Protein AF-A0A9E4HN25-F1 (afdb_monomer_lite)

Radius of gyration: 14.29 Å; chains: 1; bounding box: 34×34×34 Å

pLDDT: mean 85.02, std 12.45, range [40.34, 96.0]

Foldseek 3Di:
DFQKDKDKDFAADPPVDDPVCLLVLNFDDDPDNVVVVVCVVVVVDPDTSCVQVVQQVVLCVQANDHWDWDADPVGGMIMTMRGNDPPGDDDPDD

Sequence (94 aa):
FDRRVDVTSPGALPNHMTVARVRAGANPRSRNESLAHFMAAKGFMEGRGRGWLIMRREMRAFNGTEPELAQDESNPFVRVTFRLDPTGPAPASG

Structure (mmCIF, N/CA/C/O backbone):
data_AF-A0A9E4HN25-F1
#
_entry.id   AF-A0A9E4HN25-F1
#
loop_
_atom_site.group_PDB
_atom_site.id
_atom_site.type_symbol
_atom_site.label_atom_id
_atom_site.label_alt_id
_atom_site.label_comp_id
_atom_site.label_asym_id
_atom_site.label_entity_id
_atom_site.label_seq_id
_atom_site.pdbx_PDB_ins_code
_atom_site.Cartn_x
_atom_site.Cartn_y
_atom_site.Cartn_z
_atom_site.occupancy
_atom_site.B_iso_or_equiv
_atom_site.auth_seq_id
_atom_site.auth_comp_id
_atom_site.auth_asym_id
_atom_site.auth_atom_id
_atom_site.pdbx_PDB_model_num
ATOM 1 N N . PHE A 1 1 ? 0.924 6.436 23.501 1.00 57.91 1 PHE A N 1
ATOM 2 C CA . PHE A 1 1 ? 1.132 5.560 22.333 1.00 57.91 1 PHE A CA 1
ATOM 3 C C . PHE A 1 1 ? 0.263 6.066 21.200 1.00 57.91 1 PHE A C 1
ATOM 5 O O . PHE A 1 1 ? -0.922 6.283 21.436 1.00 57.91 1 PHE A O 1
ATOM 12 N N . ASP A 1 2 ? 0.830 6.267 20.012 1.00 72.44 2 ASP A N 1
ATOM 13 C CA . ASP A 1 2 ? 0.040 6.606 18.826 1.00 72.44 2 ASP A CA 1
ATOM 14 C C . ASP A 1 2 ? -0.810 5.391 18.446 1.00 72.44 2 ASP A C 1
ATOM 16 O O . ASP A 1 2 ? -0.291 4.279 18.333 1.00 72.44 2 ASP A O 1
ATOM 20 N N . ARG A 1 3 ? -2.122 5.571 18.264 1.00 89.81 3 ARG A N 1
ATOM 21 C CA . ARG A 1 3 ? -3.021 4.495 17.823 1.00 89.81 3 ARG A CA 1
ATOM 22 C C . ARG A 1 3 ? -2.807 4.244 16.331 1.00 89.81 3 ARG A C 1
ATOM 24 O O . ARG A 1 3 ? -3.591 4.700 15.503 1.00 89.81 3 ARG A O 1
ATOM 31 N N . ARG A 1 4 ? -1.715 3.563 15.985 1.00 91.44 4 ARG A N 1
ATOM 32 C CA . ARG A 1 4 ? -1.339 3.251 14.602 1.00 91.44 4 ARG A CA 1
ATOM 33 C C . ARG A 1 4 ? -0.746 1.852 14.461 1.00 91.44 4 ARG A C 1
ATOM 35 O O . ARG A 1 4 ? -0.248 1.284 15.429 1.00 91.44 4 ARG A O 1
ATOM 42 N N . VAL A 1 5 ? -0.776 1.333 13.239 1.00 94.31 5 VAL A N 1
ATOM 43 C CA . VAL A 1 5 ? -0.095 0.097 12.834 1.00 94.31 5 VAL A CA 1
ATOM 44 C C . VAL A 1 5 ? 0.955 0.446 11.788 1.00 94.31 5 VAL A C 1
ATOM 46 O O . VAL A 1 5 ? 0.615 1.008 10.749 1.00 94.31 5 VAL A O 1
ATOM 49 N N . ASP A 1 6 ? 2.210 0.086 12.054 1.00 94.06 6 ASP A N 1
ATOM 50 C CA . ASP A 1 6 ? 3.331 0.271 11.130 1.00 94.06 6 ASP A CA 1
ATOM 51 C C . ASP A 1 6 ? 3.759 -1.088 10.557 1.00 94.06 6 ASP A C 1
ATOM 53 O O . ASP A 1 6 ? 4.214 -1.970 11.285 1.00 94.06 6 ASP A O 1
ATOM 57 N N . VAL A 1 7 ? 3.654 -1.253 9.238 1.00 94.31 7 VAL A N 1
ATOM 58 C CA . VAL A 1 7 ? 4.168 -2.420 8.511 1.00 94.31 7 VAL A CA 1
ATOM 59 C C . VAL A 1 7 ? 5.447 -2.005 7.795 1.00 94.31 7 VAL A C 1
ATOM 61 O O . VAL A 1 7 ? 5.397 -1.318 6.776 1.00 94.31 7 VAL A O 1
ATOM 64 N N . THR A 1 8 ? 6.603 -2.405 8.331 1.00 92.88 8 THR A N 1
ATOM 65 C CA . THR A 1 8 ? 7.919 -2.089 7.750 1.00 92.88 8 THR A CA 1
ATOM 66 C C . THR A 1 8 ? 8.494 -3.325 7.066 1.00 92.88 8 THR A C 1
ATOM 68 O O . THR A 1 8 ? 8.750 -4.336 7.713 1.00 92.88 8 THR A O 1
ATOM 71 N N . SER A 1 9 ? 8.690 -3.248 5.750 1.00 90.50 9 SER A N 1
ATOM 72 C CA . SER A 1 9 ? 9.243 -4.329 4.930 1.00 90.50 9 SER A CA 1
ATOM 73 C C . SER A 1 9 ? 10.663 -3.993 4.469 1.00 90.50 9 SER A C 1
ATOM 75 O O . SER A 1 9 ? 10.873 -2.884 3.971 1.00 90.50 9 SER A O 1
ATOM 77 N N . PRO A 1 10 ? 11.630 -4.924 4.566 1.00 90.81 10 PRO A N 1
ATOM 78 C CA . PRO A 1 10 ? 12.975 -4.708 4.047 1.00 90.81 10 PRO A CA 1
ATOM 79 C C . PRO A 1 10 ? 13.010 -4.637 2.508 1.00 90.81 10 PRO A C 1
ATOM 81 O O . PRO A 1 10 ? 12.214 -5.249 1.780 1.00 90.81 10 PRO A O 1
ATOM 84 N N . GLY A 1 11 ? 13.988 -3.895 2.000 1.00 88.38 11 GLY A N 1
ATOM 85 C CA . GLY A 1 11 ? 14.186 -3.576 0.590 1.00 88.38 11 GLY A CA 1
ATOM 86 C C . GLY A 1 11 ? 13.503 -2.278 0.138 1.00 88.38 11 GLY A C 1
ATOM 87 O O . GLY A 1 11 ? 12.637 -1.733 0.812 1.00 88.38 11 GLY A O 1
ATOM 88 N N . ALA A 1 12 ? 13.853 -1.828 -1.067 1.00 88.06 12 ALA A N 1
ATOM 89 C CA . ALA A 1 12 ? 13.352 -0.610 -1.717 1.00 88.06 12 ALA A CA 1
ATOM 90 C C . ALA A 1 12 ? 12.289 -0.910 -2.786 1.00 88.06 12 ALA A C 1
ATOM 92 O O . ALA A 1 12 ? 12.305 -1.998 -3.374 1.00 88.06 12 ALA A O 1
ATOM 93 N N . LEU A 1 13 ? 11.359 0.010 -3.079 1.00 88.44 13 LEU A N 1
ATOM 94 C CA . LEU A 1 13 ? 10.397 -0.199 -4.174 1.00 88.44 13 LEU A CA 1
ATOM 95 C C . LEU A 1 13 ? 11.135 -0.633 -5.463 1.00 88.44 13 LEU A C 1
ATOM 97 O O . LEU A 1 13 ? 12.231 -0.140 -5.722 1.00 88.44 13 LEU A O 1
ATOM 101 N N . PRO A 1 14 ? 10.596 -1.589 -6.252 1.00 83.06 14 PRO A N 1
ATOM 102 C CA . PRO A 1 14 ? 11.256 -2.038 -7.480 1.00 83.06 14 PRO A CA 1
ATOM 103 C C . PRO A 1 14 ? 11.595 -0.851 -8.390 1.00 83.06 14 PRO A C 1
ATOM 105 O O . PRO A 1 14 ? 10.763 0.034 -8.510 1.00 83.06 14 PRO A O 1
ATOM 108 N N . ASN A 1 15 ? 12.747 -0.858 -9.073 1.00 70.75 15 ASN A N 1
ATOM 109 C CA . ASN A 1 15 ? 13.332 0.301 -9.787 1.00 70.75 15 ASN A CA 1
ATOM 110 C C . ASN A 1 15 ? 12.376 1.126 -10.685 1.00 70.75 15 ASN A C 1
ATOM 112 O O . ASN A 1 15 ? 12.629 2.296 -10.938 1.00 70.75 15 ASN A O 1
ATOM 116 N N . HIS A 1 16 ? 11.287 0.537 -11.187 1.00 78.06 16 HIS A N 1
ATOM 117 C CA . HIS A 1 16 ? 10.280 1.212 -12.020 1.00 78.06 16 HIS A CA 1
ATOM 118 C C . HIS A 1 16 ? 9.112 1.832 -11.223 1.00 78.06 16 HIS A C 1
ATOM 120 O O . HIS A 1 16 ? 8.165 2.365 -11.808 1.00 78.06 16 HIS A O 1
ATOM 126 N N . MET A 1 17 ? 9.136 1.729 -9.896 1.00 86.19 17 MET A N 1
ATOM 127 C CA . MET A 1 17 ? 8.075 2.149 -8.992 1.00 86.19 17 MET A CA 1
ATOM 128 C C . MET A 1 17 ? 8.540 3.282 -8.096 1.00 86.19 17 MET A C 1
ATOM 130 O O . MET A 1 17 ? 9.615 3.246 -7.513 1.00 86.19 17 MET A O 1
ATOM 134 N N . THR A 1 18 ? 7.654 4.254 -7.930 1.00 89.75 18 THR A N 1
ATOM 135 C CA . THR A 1 18 ? 7.774 5.329 -6.947 1.00 89.75 18 THR A CA 1
ATOM 136 C C . THR A 1 18 ? 6.574 5.274 -6.010 1.00 89.75 18 THR A C 1
ATOM 138 O O . THR A 1 18 ? 5.546 4.677 -6.352 1.00 89.75 18 THR A O 1
ATOM 141 N N . VAL A 1 19 ? 6.657 5.942 -4.856 1.00 90.56 19 VAL A N 1
ATOM 142 C CA . VAL A 1 19 ? 5.513 6.111 -3.941 1.00 90.56 19 VAL A CA 1
ATOM 143 C C . VAL A 1 19 ? 4.290 6.647 -4.694 1.00 90.56 19 VAL A C 1
ATOM 145 O O . VAL A 1 19 ? 3.194 6.112 -4.547 1.00 90.56 19 VAL A O 1
ATOM 148 N N . ALA A 1 20 ? 4.478 7.634 -5.575 1.00 90.38 20 ALA A N 1
ATOM 149 C CA . ALA A 1 20 ? 3.405 8.188 -6.401 1.00 90.38 20 ALA A CA 1
ATOM 150 C C . ALA A 1 20 ? 2.774 7.141 -7.340 1.00 90.38 20 ALA A C 1
ATOM 152 O O . ALA A 1 20 ? 1.550 7.056 -7.432 1.00 90.38 20 ALA A O 1
ATOM 153 N N . ARG A 1 21 ? 3.583 6.293 -7.993 1.00 90.44 21 ARG A N 1
ATOM 154 C CA . ARG A 1 21 ? 3.076 5.228 -8.879 1.00 90.44 21 ARG A CA 1
ATOM 155 C C . ARG A 1 21 ? 2.320 4.150 -8.109 1.00 90.44 21 ARG A C 1
ATOM 157 O O . ARG A 1 21 ? 1.263 3.722 -8.564 1.00 90.44 21 ARG A O 1
ATOM 164 N N . VAL A 1 22 ? 2.816 3.741 -6.938 1.00 90.06 22 VAL A N 1
ATOM 165 C CA . VAL A 1 22 ? 2.070 2.837 -6.044 1.00 90.06 22 VAL A CA 1
ATOM 166 C C . VAL A 1 22 ? 0.734 3.477 -5.671 1.00 90.06 22 VAL A C 1
ATOM 168 O O . VAL A 1 22 ? -0.307 2.828 -5.766 1.00 90.06 22 VAL A O 1
ATOM 171 N N . ARG A 1 23 ? 0.748 4.774 -5.330 1.00 89.88 23 ARG A N 1
ATOM 172 C CA . ARG A 1 23 ? -0.459 5.510 -4.943 1.00 89.88 23 ARG A CA 1
ATOM 173 C C . ARG A 1 23 ? -1.515 5.600 -6.038 1.00 89.88 23 ARG A C 1
ATOM 175 O O . ARG A 1 23 ? -2.707 5.541 -5.731 1.00 89.88 23 ARG A O 1
ATOM 182 N N . ALA A 1 24 ? -1.071 5.679 -7.288 1.00 88.06 24 ALA A N 1
ATOM 183 C CA . ALA A 1 24 ? -1.911 5.651 -8.479 1.00 88.06 24 ALA A CA 1
ATOM 184 C C . ALA A 1 24 ? -2.438 4.245 -8.838 1.00 88.06 24 ALA A C 1
ATOM 186 O O . ALA A 1 24 ? -3.190 4.112 -9.799 1.00 88.06 24 ALA A O 1
ATOM 187 N N . GLY A 1 25 ? -2.059 3.195 -8.099 1.00 84.06 25 GLY A N 1
ATOM 188 C CA . GLY A 1 25 ? -2.470 1.822 -8.398 1.00 84.06 25 GLY A CA 1
ATOM 189 C C . GLY A 1 25 ? -1.703 1.196 -9.563 1.00 84.06 25 GLY A C 1
ATOM 190 O O . GLY A 1 25 ? -2.229 0.312 -10.239 1.00 84.06 25 GLY A O 1
ATOM 191 N N . ALA A 1 26 ? -0.469 1.644 -9.826 1.00 83.75 26 ALA A N 1
ATOM 192 C CA . ALA A 1 26 ? 0.383 0.980 -10.804 1.00 83.75 26 ALA A CA 1
ATOM 193 C C . ALA A 1 26 ? 0.598 -0.491 -10.413 1.00 83.75 26 ALA A C 1
ATOM 195 O O . ALA A 1 26 ? 0.641 -0.836 -9.231 1.00 83.75 26 ALA A O 1
ATOM 196 N N . ASN A 1 27 ? 0.742 -1.354 -11.418 1.00 78.31 27 ASN A N 1
ATOM 197 C CA . ASN A 1 27 ? 0.860 -2.795 -11.231 1.00 78.31 27 ASN A CA 1
ATOM 198 C C . ASN A 1 27 ? 2.331 -3.225 -11.357 1.00 78.31 27 ASN A C 1
ATOM 200 O O . ASN A 1 27 ? 2.793 -3.477 -12.473 1.00 78.31 27 ASN A O 1
ATOM 204 N N . PRO A 1 28 ? 3.103 -3.244 -10.255 1.00 74.44 28 PRO A N 1
ATOM 205 C CA . PRO A 1 28 ? 4.497 -3.632 -10.321 1.00 74.44 28 PRO A CA 1
ATOM 206 C C . PRO A 1 28 ? 4.645 -5.114 -10.629 1.00 74.44 28 PRO A C 1
ATOM 208 O O . PRO A 1 28 ? 3.881 -5.958 -10.148 1.00 74.44 28 PRO A O 1
ATOM 211 N N . ARG A 1 29 ? 5.726 -5.443 -11.333 1.00 81.88 29 ARG A N 1
ATOM 212 C CA . ARG A 1 29 ? 6.241 -6.811 -11.311 1.00 81.88 29 ARG A CA 1
ATOM 213 C C . ARG A 1 29 ? 6.708 -7.140 -9.890 1.00 81.88 29 ARG A C 1
ATOM 215 O O . ARG A 1 29 ? 7.353 -6.317 -9.236 1.00 81.88 29 ARG A O 1
ATOM 222 N N . SER A 1 30 ? 6.366 -8.327 -9.401 1.00 85.31 30 SER A N 1
ATOM 223 C CA . SER A 1 30 ? 6.732 -8.744 -8.048 1.00 85.31 30 SER A CA 1
ATOM 224 C C . SER A 1 30 ? 8.235 -9.021 -7.987 1.00 85.31 30 SER A C 1
ATOM 226 O O . SER A 1 30 ? 8.795 -9.586 -8.925 1.00 85.31 30 SER A O 1
ATOM 228 N N . ARG A 1 31 ? 8.903 -8.663 -6.877 1.00 85.88 31 ARG A N 1
ATOM 229 C CA . ARG A 1 31 ? 10.336 -8.989 -6.696 1.00 85.88 31 ARG A CA 1
ATOM 230 C C . ARG A 1 31 ? 10.573 -10.503 -6.745 1.00 85.88 31 ARG A C 1
ATOM 232 O O . ARG A 1 31 ? 11.555 -10.954 -7.318 1.00 85.88 31 ARG A O 1
ATOM 239 N N . ASN A 1 32 ? 9.653 -11.274 -6.162 1.00 90.12 32 ASN A N 1
ATOM 240 C CA . ASN A 1 32 ? 9.641 -12.732 -6.215 1.00 90.12 32 ASN A CA 1
ATOM 241 C C . ASN A 1 32 ? 8.341 -13.208 -6.880 1.00 90.12 32 ASN A C 1
ATOM 243 O O . ASN A 1 32 ? 7.281 -13.254 -6.255 1.00 90.12 32 ASN A O 1
ATOM 247 N N . GLU A 1 33 ? 8.430 -13.534 -8.168 1.00 90.81 33 GLU A N 1
ATOM 248 C CA . GLU A 1 33 ? 7.289 -13.978 -8.974 1.00 90.81 33 GLU A CA 1
ATOM 249 C C . GLU A 1 33 ? 6.743 -15.340 -8.529 1.00 90.81 33 GLU A C 1
ATOM 251 O O . GLU A 1 33 ? 5.526 -15.524 -8.510 1.00 90.81 33 GLU A O 1
ATOM 256 N N . SER A 1 34 ? 7.610 -16.264 -8.104 1.00 94.31 34 SER A N 1
ATOM 257 C CA . SER A 1 34 ? 7.206 -17.594 -7.634 1.00 94.31 34 SER A CA 1
ATOM 258 C C . SER A 1 34 ? 6.367 -17.505 -6.360 1.00 94.31 34 SER A C 1
ATOM 260 O O . SER A 1 34 ? 5.317 -18.139 -6.264 1.00 94.31 34 SER A O 1
ATOM 262 N N . LEU A 1 35 ? 6.782 -16.664 -5.407 1.00 91.44 35 LEU A N 1
ATOM 263 C CA . LEU A 1 35 ? 6.020 -16.417 -4.184 1.00 91.44 35 LEU A CA 1
ATOM 264 C C . LEU A 1 35 ? 4.687 -15.721 -4.490 1.00 91.44 35 LEU A C 1
ATOM 266 O O . LEU A 1 35 ? 3.651 -16.128 -3.970 1.00 91.44 35 LEU A O 1
ATOM 270 N N . ALA A 1 36 ? 4.686 -14.712 -5.367 1.00 89.75 36 ALA A N 1
ATOM 271 C CA . ALA A 1 36 ? 3.459 -14.030 -5.779 1.00 89.75 36 ALA A CA 1
ATOM 272 C C . ALA A 1 36 ? 2.466 -14.986 -6.460 1.00 89.75 36 ALA A C 1
ATOM 274 O O . ALA A 1 36 ? 1.266 -14.924 -6.198 1.00 89.75 36 ALA A O 1
ATOM 275 N N . HIS A 1 37 ? 2.960 -15.887 -7.313 1.00 91.62 37 HIS A N 1
ATOM 276 C CA . HIS A 1 37 ? 2.142 -16.920 -7.942 1.00 91.62 37 HIS A CA 1
ATOM 277 C C . HIS A 1 37 ? 1.581 -17.904 -6.910 1.00 91.62 37 HIS A C 1
ATOM 279 O O . HIS A 1 37 ? 0.389 -18.196 -6.934 1.00 91.62 37 HIS A O 1
ATOM 285 N N . PHE A 1 38 ? 2.405 -18.361 -5.964 1.00 94.56 38 PHE A N 1
ATOM 286 C CA . PHE A 1 38 ? 1.956 -19.233 -4.879 1.00 94.56 38 PHE A CA 1
ATOM 287 C C . PHE A 1 38 ? 0.848 -18.582 -4.035 1.00 94.56 38 PHE A C 1
ATOM 289 O O . PHE A 1 38 ? -0.191 -19.200 -3.813 1.00 94.56 38 PHE A O 1
ATOM 296 N N . MET A 1 39 ? 1.027 -17.326 -3.611 1.00 92.38 39 MET A N 1
ATOM 297 C CA . MET A 1 39 ? 0.024 -16.597 -2.822 1.00 92.38 39 MET A CA 1
ATOM 298 C C . MET A 1 39 ? -1.291 -16.412 -3.586 1.00 92.38 39 MET A C 1
ATOM 300 O O . MET A 1 39 ? -2.362 -16.592 -3.008 1.00 92.38 39 MET A O 1
ATOM 304 N N . ALA A 1 40 ? -1.220 -16.110 -4.886 1.00 89.88 40 ALA A N 1
ATOM 305 C CA . ALA A 1 40 ? -2.400 -16.017 -5.741 1.00 89.88 40 ALA A CA 1
ATOM 306 C C . ALA A 1 40 ? -3.110 -17.374 -5.882 1.00 89.88 40 ALA A C 1
ATOM 308 O O . ALA A 1 40 ? -4.316 -17.459 -5.671 1.00 89.88 40 ALA A O 1
ATOM 309 N N . ALA A 1 41 ? -2.366 -18.450 -6.156 1.00 92.19 41 ALA A N 1
ATOM 310 C CA . ALA A 1 41 ? -2.918 -19.799 -6.298 1.00 92.19 41 ALA A CA 1
ATOM 311 C C . ALA A 1 41 ? -3.569 -20.324 -5.006 1.00 92.19 41 ALA A C 1
ATOM 313 O O . ALA A 1 41 ? -4.466 -21.162 -5.060 1.00 92.19 41 ALA A O 1
ATOM 314 N N . LYS A 1 42 ? -3.130 -19.835 -3.840 1.00 95.69 42 LYS A N 1
ATOM 315 C CA . LYS A 1 42 ? -3.718 -20.156 -2.532 1.00 95.69 42 LYS A CA 1
ATOM 316 C C . LYS A 1 42 ? -4.856 -19.224 -2.106 1.00 95.69 42 LYS A C 1
ATOM 318 O O . LYS A 1 42 ? -5.410 -19.428 -1.033 1.00 95.69 42 LYS A O 1
ATOM 323 N N . GLY A 1 43 ? -5.212 -18.226 -2.916 1.00 90.31 43 GLY A N 1
ATOM 324 C CA . GLY A 1 43 ? -6.280 -17.275 -2.594 1.00 90.31 43 GLY A CA 1
ATOM 325 C C . GLY A 1 43 ? -5.911 -16.245 -1.520 1.00 90.31 43 GLY A C 1
ATOM 326 O O . GLY A 1 43 ? -6.785 -15.534 -1.040 1.00 90.31 43 GLY A O 1
ATOM 327 N N . PHE A 1 44 ? -4.629 -16.123 -1.154 1.00 89.31 44 PHE A N 1
ATOM 328 C CA . PHE A 1 44 ? -4.154 -15.119 -0.189 1.00 89.31 44 PHE A CA 1
ATOM 329 C C . PHE A 1 44 ? -3.976 -13.727 -0.802 1.00 89.31 44 PHE A C 1
ATOM 331 O O . PHE A 1 44 ? -3.776 -12.747 -0.090 1.00 89.31 44 PHE A O 1
ATOM 338 N N . MET A 1 45 ? -4.023 -13.629 -2.129 1.00 85.75 45 MET A N 1
ATOM 339 C CA . MET A 1 45 ? -3.995 -12.367 -2.853 1.00 85.75 45 MET A CA 1
ATOM 340 C C . MET A 1 45 ? -5.148 -12.321 -3.843 1.00 85.75 45 MET A C 1
ATOM 342 O O . MET A 1 45 ? -5.248 -13.177 -4.717 1.00 85.75 45 MET A O 1
ATOM 346 N N . GLU A 1 46 ? -5.956 -11.266 -3.774 1.00 77.56 46 GLU A N 1
ATOM 347 C CA . GLU A 1 46 ? -7.051 -11.057 -4.725 1.00 77.56 46 GLU A CA 1
ATOM 348 C C . GLU A 1 46 ? -6.525 -10.760 -6.141 1.00 77.56 46 GLU A C 1
ATOM 350 O O . GLU A 1 46 ? -7.176 -11.058 -7.144 1.00 77.56 46 GLU A O 1
ATOM 355 N N . GLY A 1 47 ? -5.341 -10.153 -6.251 1.00 76.19 47 GLY A N 1
ATOM 356 C CA . GLY A 1 47 ? -4.669 -9.876 -7.517 1.00 76.19 47 GLY A CA 1
ATOM 357 C C . GLY A 1 47 ? -3.471 -8.943 -7.360 1.00 76.19 47 GLY A C 1
ATOM 358 O O . GLY A 1 47 ? -3.236 -8.365 -6.299 1.00 76.19 47 GLY A O 1
ATOM 359 N N . ARG A 1 48 ? -2.687 -8.794 -8.431 1.00 77.12 48 ARG A N 1
ATOM 360 C CA . ARG A 1 48 ? -1.475 -7.959 -8.433 1.00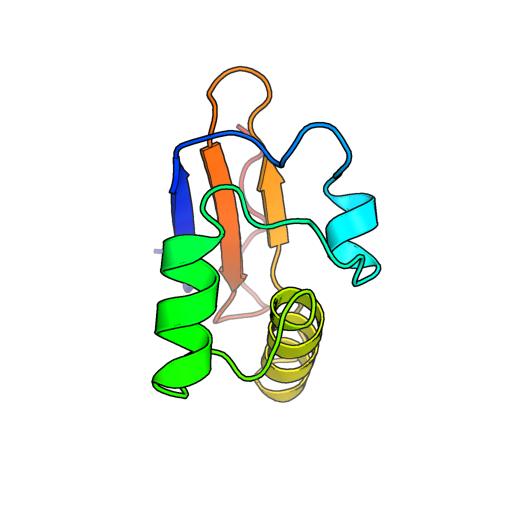 77.12 48 ARG A CA 1
ATOM 361 C C . ARG A 1 48 ? -1.818 -6.477 -8.597 1.00 77.12 48 ARG A C 1
ATOM 363 O O . ARG A 1 48 ? -2.788 -6.136 -9.268 1.00 77.12 48 ARG A O 1
ATOM 370 N N . GLY A 1 49 ? -1.049 -5.606 -7.944 1.00 79.56 49 GLY A N 1
ATOM 371 C CA . GLY A 1 49 ? -1.183 -4.146 -8.060 1.00 79.56 49 GLY A CA 1
ATOM 372 C C . GLY A 1 49 ? -2.398 -3.519 -7.365 1.00 79.56 49 GLY A C 1
ATOM 373 O O . GLY A 1 49 ? -2.479 -2.300 -7.282 1.00 79.56 49 GLY A O 1
ATOM 374 N N . ARG A 1 50 ? -3.329 -4.312 -6.817 1.00 84.56 50 ARG A N 1
ATOM 375 C CA . ARG A 1 50 ? -4.562 -3.782 -6.203 1.00 84.56 50 ARG A CA 1
ATOM 376 C C . ARG A 1 50 ? -4.457 -3.475 -4.713 1.00 84.56 50 ARG A C 1
ATOM 378 O O . ARG A 1 50 ? -5.281 -2.723 -4.202 1.00 84.56 50 ARG A O 1
ATOM 385 N N . GLY A 1 51 ? -3.444 -4.012 -4.032 1.00 88.56 51 GLY A N 1
ATOM 386 C CA . GLY A 1 51 ? -3.320 -3.918 -2.573 1.00 88.56 51 GLY A CA 1
ATOM 387 C C . GLY A 1 51 ? -3.413 -2.484 -2.049 1.00 88.56 51 GLY A C 1
ATOM 388 O O . GLY A 1 51 ? -4.166 -2.226 -1.119 1.00 88.56 51 GLY A O 1
ATOM 389 N N . TRP A 1 52 ? -2.733 -1.526 -2.688 1.00 91.62 52 TRP A N 1
ATOM 390 C CA . TRP A 1 52 ? -2.783 -0.125 -2.260 1.00 91.62 52 TRP A CA 1
ATOM 391 C C . TRP A 1 52 ? -4.176 0.507 -2.387 1.00 91.62 52 TRP A C 1
ATOM 393 O O . TRP A 1 52 ? -4.628 1.200 -1.476 1.00 91.62 52 TRP A O 1
ATOM 403 N N . LEU A 1 53 ? -4.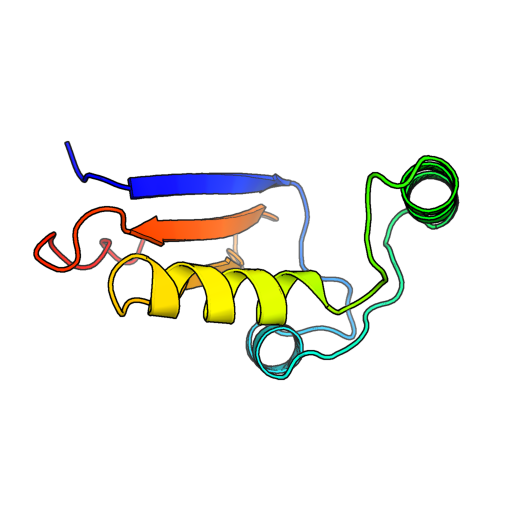875 0.250 -3.496 1.00 91.62 53 LEU A N 1
ATOM 404 C CA . LEU A 1 53 ? -6.226 0.771 -3.721 1.00 91.62 53 LEU A CA 1
ATOM 405 C C . LEU A 1 53 ? -7.223 0.189 -2.714 1.00 91.62 53 LEU A C 1
ATOM 407 O O . LEU A 1 53 ? -8.063 0.924 -2.201 1.00 91.62 53 LEU A O 1
ATOM 411 N N . ILE A 1 54 ? -7.090 -1.103 -2.396 1.00 92.88 54 ILE A N 1
ATOM 412 C CA . ILE A 1 54 ? -7.898 -1.771 -1.370 1.00 92.88 54 ILE A CA 1
ATOM 413 C C . ILE A 1 54 ? -7.618 -1.136 -0.006 1.00 92.88 54 ILE A C 1
ATOM 415 O O . ILE A 1 54 ? -8.544 -0.649 0.628 1.00 92.88 54 ILE A O 1
ATOM 419 N N . MET A 1 55 ? -6.352 -1.028 0.405 1.00 94.69 55 MET A N 1
ATOM 420 C CA . MET A 1 55 ? -5.983 -0.412 1.687 1.00 94.69 55 MET A CA 1
ATOM 421 C C . MET A 1 55 ? -6.513 1.025 1.824 1.00 94.69 55 MET A C 1
ATOM 423 O O . MET A 1 55 ? -7.044 1.381 2.872 1.00 94.69 55 MET A O 1
ATOM 427 N N . ARG A 1 56 ? -6.430 1.848 0.766 1.00 95.06 56 ARG A N 1
ATOM 428 C CA . ARG A 1 56 ? -7.022 3.199 0.754 1.00 95.06 56 ARG A CA 1
ATOM 429 C C . ARG A 1 56 ? -8.536 3.177 0.919 1.00 95.06 56 ARG A C 1
ATOM 431 O O . ARG A 1 56 ? -9.063 3.967 1.697 1.00 95.06 56 ARG A O 1
ATOM 438 N N . ARG A 1 57 ? -9.229 2.306 0.182 1.00 95.38 57 ARG A N 1
ATOM 439 C CA . ARG A 1 57 ? -10.688 2.166 0.264 1.00 95.38 57 ARG A CA 1
ATOM 440 C C . ARG A 1 57 ? -11.119 1.759 1.672 1.00 95.38 57 ARG A C 1
ATOM 442 O O . ARG A 1 57 ? -11.982 2.417 2.240 1.00 95.38 57 ARG A O 1
ATOM 449 N N . GLU A 1 58 ? -10.495 0.722 2.226 1.00 95.81 58 GLU A N 1
ATOM 450 C CA . GLU A 1 58 ? -10.858 0.189 3.542 1.00 95.81 58 GLU A CA 1
ATOM 451 C C . GLU A 1 58 ? -10.558 1.186 4.667 1.00 95.81 58 GLU A C 1
ATOM 453 O O . GLU A 1 58 ? -11.396 1.374 5.541 1.00 95.81 58 GLU A O 1
ATOM 458 N N . MET A 1 59 ? -9.430 1.907 4.628 1.00 96.00 59 MET A N 1
ATOM 459 C CA . MET A 1 59 ? -9.140 2.941 5.637 1.00 96.00 59 MET A CA 1
ATOM 460 C C . MET A 1 59 ? -10.127 4.107 5.582 1.00 96.00 59 MET A C 1
ATOM 462 O O . MET A 1 59 ? -10.609 4.560 6.623 1.00 96.00 59 MET A O 1
ATOM 466 N N . ARG A 1 60 ? -10.496 4.554 4.375 1.00 95.19 60 ARG A N 1
ATOM 467 C CA . ARG A 1 60 ? -11.513 5.599 4.212 1.00 95.19 60 ARG A CA 1
ATOM 468 C C . ARG A 1 60 ? -12.863 5.151 4.759 1.00 95.19 60 ARG A C 1
ATOM 470 O O . ARG A 1 60 ? -13.526 5.945 5.416 1.00 95.19 60 ARG A O 1
ATOM 477 N N . ALA A 1 61 ? -13.250 3.901 4.511 1.00 95.94 61 ALA A N 1
ATOM 478 C CA . ALA A 1 61 ? -14.483 3.331 5.045 1.00 95.94 61 ALA A CA 1
ATOM 479 C C . ALA A 1 61 ? -14.434 3.158 6.574 1.00 95.94 61 ALA A C 1
ATOM 481 O O . ALA A 1 61 ? -15.431 3.396 7.247 1.00 95.94 61 ALA A O 1
ATOM 482 N N . PHE A 1 62 ? -13.278 2.774 7.119 1.00 94.50 62 PHE A N 1
ATOM 483 C CA . PHE A 1 62 ? -13.094 2.513 8.543 1.00 94.50 62 PHE A CA 1
ATOM 484 C C . PHE A 1 62 ? -13.104 3.789 9.394 1.00 94.50 62 PHE A C 1
ATOM 486 O O . PHE A 1 62 ? -13.795 3.840 10.408 1.00 94.50 62 PHE A O 1
ATOM 493 N N . ASN A 1 63 ? -12.335 4.814 9.015 1.00 93.25 63 ASN A N 1
ATOM 494 C CA . ASN A 1 63 ? -12.202 6.033 9.823 1.00 93.25 63 ASN A CA 1
ATOM 495 C C . ASN A 1 63 ? -11.914 7.311 9.015 1.00 93.25 63 ASN A C 1
ATOM 497 O O . ASN A 1 63 ? -11.439 8.302 9.569 1.00 93.25 63 ASN A O 1
ATOM 501 N N . GLY A 1 64 ? -12.168 7.300 7.704 1.00 93.19 64 GLY A N 1
ATOM 502 C CA . GLY A 1 64 ? -11.986 8.465 6.836 1.00 93.19 64 GLY A CA 1
ATOM 503 C C . GLY A 1 64 ? -10.533 8.807 6.489 1.00 93.19 64 GLY A C 1
ATOM 504 O O . GLY A 1 64 ? -10.311 9.743 5.720 1.00 93.19 64 GLY A O 1
ATOM 505 N N . THR A 1 65 ? -9.546 8.064 6.999 1.00 93.88 65 THR A N 1
ATOM 506 C CA . THR A 1 65 ? -8.122 8.308 6.711 1.00 93.88 65 THR A CA 1
ATOM 50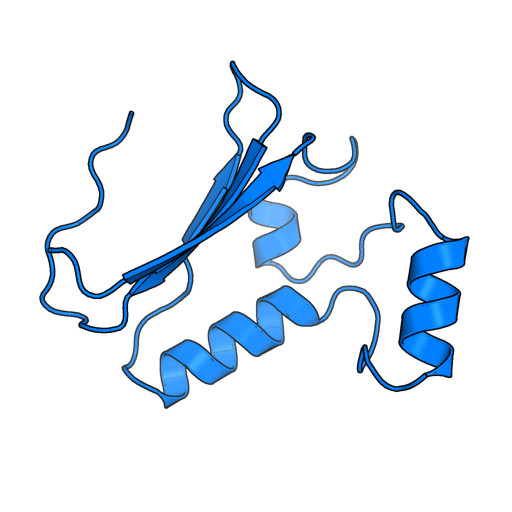7 C C . THR A 1 65 ? -7.630 7.521 5.494 1.00 93.88 65 THR A C 1
ATOM 509 O O . THR A 1 65 ? -8.338 6.691 4.925 1.00 93.88 65 THR A O 1
ATOM 512 N N . GLU A 1 66 ? -6.395 7.785 5.069 1.00 94.75 66 GLU A N 1
ATOM 513 C CA . GLU A 1 66 ? -5.675 6.947 4.111 1.00 94.75 66 GLU A CA 1
ATOM 514 C C . GLU A 1 66 ? -4.404 6.384 4.755 1.00 94.75 66 GLU A C 1
ATOM 516 O O . GLU A 1 66 ? -3.819 7.046 5.615 1.00 94.75 66 GLU A O 1
ATOM 521 N N . PRO A 1 67 ? -3.940 5.193 4.335 1.00 95.38 67 PRO A N 1
ATOM 522 C CA . PRO A 1 67 ? -2.623 4.718 4.720 1.00 95.38 67 PRO A CA 1
ATOM 523 C C . PRO A 1 67 ? -1.533 5.653 4.186 1.00 95.38 67 PRO A C 1
ATOM 525 O O . PRO A 1 67 ? -1.629 6.203 3.085 1.00 95.38 67 PRO A O 1
ATOM 528 N N . GLU A 1 68 ? -0.451 5.773 4.940 1.00 94.56 68 GLU A N 1
ATOM 529 C CA . GLU A 1 68 ? 0.747 6.500 4.539 1.00 94.56 68 GLU A CA 1
ATOM 530 C C . GLU A 1 68 ? 1.773 5.506 3.988 1.00 94.56 68 GLU A C 1
ATOM 532 O O . GLU A 1 68 ? 2.009 4.459 4.583 1.00 94.56 68 GLU A O 1
ATOM 537 N N . LEU A 1 69 ? 2.377 5.821 2.841 1.00 93.75 69 LEU A N 1
ATOM 538 C CA . LEU A 1 69 ? 3.471 5.043 2.250 1.00 93.75 69 LEU A CA 1
ATOM 539 C C . LEU A 1 69 ? 4.732 5.893 2.249 1.00 93.75 69 LEU A C 1
ATOM 541 O O . LEU A 1 69 ? 4.725 6.964 1.630 1.00 93.75 69 LEU A O 1
ATOM 545 N N . ALA A 1 70 ? 5.781 5.377 2.882 1.00 92.06 70 ALA A N 1
ATOM 546 C CA . ALA A 1 70 ? 7.112 5.958 2.911 1.00 92.06 70 ALA A CA 1
ATOM 547 C C . ALA A 1 70 ? 8.149 4.932 2.440 1.00 92.06 70 ALA A C 1
ATOM 549 O O . ALA A 1 70 ? 8.033 3.732 2.704 1.00 92.06 70 ALA A O 1
ATOM 550 N N . GLN A 1 71 ? 9.167 5.418 1.742 1.00 87.31 71 GLN A N 1
ATOM 551 C CA . GLN A 1 71 ? 10.387 4.678 1.463 1.00 87.31 71 GLN A CA 1
ATOM 552 C C . GLN A 1 71 ? 11.536 5.509 2.013 1.00 87.31 71 GLN A C 1
ATOM 554 O O . GLN A 1 71 ? 11.619 6.696 1.708 1.00 87.31 71 GLN A O 1
ATOM 559 N N . ASP A 1 72 ? 12.382 4.887 2.823 1.00 78.88 72 ASP A N 1
ATOM 560 C CA . ASP A 1 72 ? 13.607 5.518 3.301 1.00 78.88 72 ASP A CA 1
ATOM 561 C C . ASP A 1 72 ? 14.655 5.461 2.168 1.00 78.88 72 ASP A C 1
ATOM 563 O O . ASP A 1 72 ? 14.849 4.425 1.523 1.00 78.88 72 ASP A O 1
ATOM 567 N N . GLU A 1 73 ? 15.251 6.611 1.844 1.00 68.69 73 GLU A N 1
ATOM 568 C CA . GLU A 1 73 ? 16.286 6.732 0.808 1.00 68.69 73 GLU A CA 1
ATOM 569 C C . GLU A 1 73 ? 17.670 6.309 1.326 1.00 68.69 73 GLU A C 1
ATOM 571 O O . GLU A 1 73 ? 18.528 5.901 0.544 1.00 68.69 73 GLU A O 1
ATOM 576 N N . SER A 1 74 ? 17.873 6.366 2.644 1.00 74.12 74 SER A N 1
ATOM 577 C CA . SER A 1 74 ? 19.122 6.044 3.336 1.00 74.12 74 SER A CA 1
ATOM 578 C C . SER A 1 74 ? 19.187 4.592 3.820 1.00 74.12 74 SER A C 1
ATOM 580 O O . SER A 1 74 ? 20.264 3.997 3.827 1.00 74.12 74 SER A O 1
ATOM 582 N N . ASN A 1 75 ? 18.041 3.988 4.152 1.00 71.81 75 ASN A N 1
ATOM 583 C CA . ASN A 1 75 ? 17.923 2.568 4.478 1.00 71.81 75 ASN A CA 1
ATOM 584 C C . ASN A 1 75 ? 16.872 1.902 3.593 1.00 71.81 75 ASN A C 1
ATOM 586 O O . ASN A 1 75 ? 15.776 2.433 3.442 1.00 71.81 75 ASN A O 1
ATOM 590 N N . PRO A 1 76 ? 17.127 0.702 3.046 1.00 82.31 76 PRO A N 1
ATOM 591 C CA . PRO A 1 76 ? 16.181 0.047 2.160 1.00 82.31 76 PRO A CA 1
ATOM 592 C C . PRO A 1 76 ? 15.019 -0.535 2.976 1.00 82.31 76 PRO A C 1
ATOM 594 O O . PRO A 1 76 ? 14.988 -1.730 3.262 1.00 82.31 76 PRO A O 1
ATOM 597 N N . PHE A 1 77 ? 14.055 0.304 3.338 1.00 90.06 77 PHE A N 1
ATOM 598 C CA . PHE A 1 77 ? 12.786 -0.101 3.920 1.00 90.06 77 PHE A CA 1
ATOM 599 C C . PHE A 1 77 ? 11.632 0.614 3.229 1.00 90.06 77 PHE A C 1
ATOM 601 O O . PHE A 1 77 ? 11.703 1.793 2.883 1.00 90.06 77 PHE A O 1
ATOM 608 N N . VAL A 1 78 ? 10.530 -0.114 3.079 1.00 91.06 78 VAL A N 1
ATOM 609 C CA . VAL A 1 78 ? 9.231 0.443 2.708 1.00 91.06 78 VAL A CA 1
ATOM 610 C C . VAL A 1 78 ? 8.315 0.305 3.912 1.00 91.06 78 VAL A C 1
ATOM 612 O O . VAL A 1 78 ? 8.127 -0.801 4.426 1.00 91.06 78 VAL A O 1
ATOM 615 N N . ARG A 1 79 ? 7.739 1.419 4.361 1.00 94.00 79 ARG A N 1
ATOM 616 C CA . ARG A 1 79 ? 6.797 1.458 5.479 1.00 94.00 79 ARG A CA 1
ATOM 617 C C . ARG A 1 79 ? 5.409 1.845 4.993 1.00 94.00 79 ARG A C 1
ATOM 619 O O . ARG A 1 79 ? 5.254 2.832 4.275 1.00 94.00 79 ARG A O 1
ATOM 626 N N . VAL A 1 80 ? 4.413 1.077 5.4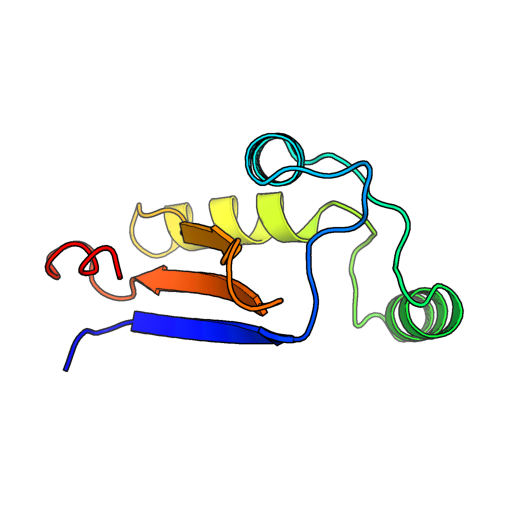27 1.00 95.31 80 VAL A N 1
ATOM 627 C CA . VAL A 1 80 ? 3.000 1.453 5.349 1.00 95.31 80 VAL A CA 1
ATOM 628 C C . VAL A 1 80 ? 2.486 1.704 6.760 1.00 95.31 80 VAL A C 1
ATOM 630 O O . VAL A 1 80 ? 2.599 0.824 7.613 1.00 95.31 80 VAL A O 1
ATOM 633 N N . THR A 1 81 ? 1.923 2.884 6.999 1.00 95.62 81 THR A N 1
ATOM 634 C CA . THR A 1 81 ? 1.374 3.283 8.299 1.00 95.62 81 THR A CA 1
ATOM 635 C C . THR A 1 81 ? -0.135 3.466 8.196 1.00 95.62 81 THR A C 1
ATOM 637 O O . THR A 1 81 ? -0.627 4.200 7.340 1.00 95.62 81 THR A O 1
ATOM 640 N N . PHE A 1 82 ? -0.874 2.813 9.091 1.00 95.25 82 PHE A N 1
ATOM 641 C CA . PHE A 1 82 ? -2.325 2.935 9.227 1.00 95.25 82 PHE A CA 1
ATOM 642 C C . PHE A 1 82 ? -2.654 3.643 10.536 1.00 95.25 82 PHE A C 1
ATOM 644 O O . PHE A 1 82 ? -2.344 3.131 11.613 1.00 95.25 82 PHE A O 1
ATOM 651 N N . ARG A 1 83 ? -3.301 4.808 10.466 1.00 92.62 83 ARG A N 1
ATOM 652 C CA . ARG A 1 83 ? -3.778 5.531 11.652 1.00 92.62 83 ARG A CA 1
ATOM 653 C C . ARG A 1 83 ? -5.128 4.979 12.071 1.00 92.62 83 ARG A C 1
ATOM 655 O O . ARG A 1 83 ? -6.087 5.084 11.320 1.00 92.62 83 ARG A O 1
ATOM 662 N N . LEU A 1 84 ? -5.208 4.399 13.261 1.00 89.38 84 LEU A N 1
ATOM 663 C CA . LEU A 1 84 ? -6.457 3.866 13.807 1.00 89.38 84 LEU A CA 1
ATOM 664 C C . LEU A 1 84 ? -7.320 4.973 14.427 1.00 89.38 84 LEU A C 1
ATOM 666 O O . LEU A 1 84 ? -8.536 4.827 14.490 1.00 89.38 84 LEU A O 1
ATOM 670 N N . ASP A 1 85 ? -6.698 6.085 14.824 1.00 83.44 85 ASP A N 1
ATOM 671 C CA . ASP A 1 85 ? -7.356 7.281 15.351 1.00 83.44 85 ASP A CA 1
ATOM 672 C C . ASP A 1 85 ? -6.992 8.508 14.484 1.00 83.44 85 ASP A C 1
ATOM 674 O O . ASP A 1 85 ? -5.809 8.865 14.412 1.00 83.44 85 ASP A O 1
ATOM 678 N N . PRO A 1 86 ? -7.964 9.152 13.806 1.00 69.88 86 PRO A N 1
ATOM 679 C CA . PRO A 1 86 ? -7.713 10.307 12.940 1.00 69.88 86 PRO A CA 1
ATOM 680 C C . PRO A 1 86 ? -7.245 11.555 13.706 1.00 69.88 86 PRO A C 1
ATOM 682 O O . PRO A 1 86 ? -6.690 12.466 13.099 1.00 69.88 86 PRO A O 1
ATOM 685 N N . THR A 1 87 ? -7.437 11.595 15.028 1.00 70.06 87 THR A N 1
ATOM 686 C CA . THR A 1 87 ? -7.091 12.732 15.896 1.00 70.06 87 THR A CA 1
ATOM 687 C C . THR A 1 87 ? -5.658 12.683 16.441 1.00 70.06 87 THR A C 1
ATOM 689 O O . THR A 1 87 ? -5.225 13.610 17.124 1.00 70.06 87 THR A O 1
ATOM 692 N N . GLY A 1 88 ? -4.902 11.615 16.158 1.00 62.97 88 GLY A N 1
ATOM 693 C CA . GLY A 1 88 ? -3.513 11.477 16.603 1.00 62.97 88 GLY A CA 1
ATOM 694 C C . GLY A 1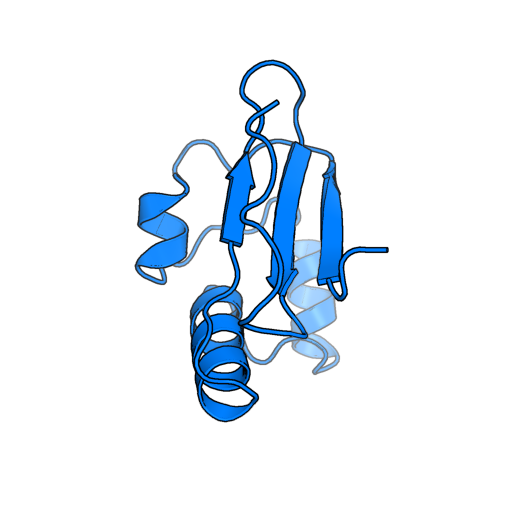 88 ? -2.539 12.403 15.849 1.00 62.97 88 GLY A C 1
ATOM 695 O O . GLY A 1 88 ? -2.749 12.675 14.665 1.00 62.97 88 GLY A O 1
ATOM 696 N N . PRO A 1 89 ? -1.438 12.854 16.481 1.00 55.94 89 PRO A N 1
ATOM 697 C CA . PRO A 1 89 ? -0.462 13.748 15.849 1.00 55.94 89 PRO A CA 1
ATOM 698 C C . PRO A 1 89 ? 0.175 13.122 14.595 1.00 55.94 89 PRO A C 1
ATOM 700 O O . PRO A 1 89 ? 0.398 11.907 14.539 1.00 55.94 89 PRO A O 1
ATOM 703 N N . ALA A 1 90 ? 0.452 13.934 13.564 1.00 53.81 90 ALA A N 1
ATOM 704 C CA . ALA A 1 90 ? 1.182 13.512 12.357 1.00 53.81 90 ALA A CA 1
ATOM 705 C C . ALA A 1 90 ? 2.536 12.866 12.737 1.00 53.81 90 ALA A C 1
ATOM 707 O O . ALA A 1 90 ? 3.101 13.241 13.768 1.00 53.81 90 ALA A O 1
ATOM 708 N N . PRO A 1 91 ? 3.058 11.875 11.985 1.00 54.19 91 PRO A N 1
ATOM 709 C CA . PRO A 1 91 ? 4.285 11.207 12.390 1.00 54.19 91 PRO A CA 1
ATOM 710 C C . PRO A 1 91 ? 5.444 12.192 12.226 1.00 54.19 91 PRO A C 1
ATOM 712 O O . PRO A 1 91 ? 5.484 12.949 11.257 1.00 54.19 91 PRO A O 1
ATOM 715 N N . ALA A 1 92 ? 6.389 12.185 13.165 1.00 48.59 92 ALA A N 1
ATOM 716 C CA . ALA A 1 92 ? 7.621 12.943 13.008 1.00 48.59 92 ALA A CA 1
ATOM 717 C C . ALA A 1 92 ? 8.370 12.425 11.771 1.00 48.59 92 ALA A C 1
ATOM 719 O O . ALA A 1 92 ? 8.666 11.231 11.685 1.00 48.59 92 ALA A O 1
ATOM 720 N N . SER A 1 93 ? 8.639 13.317 10.818 1.00 41.28 93 SER A N 1
ATOM 721 C CA . SER A 1 93 ? 9.54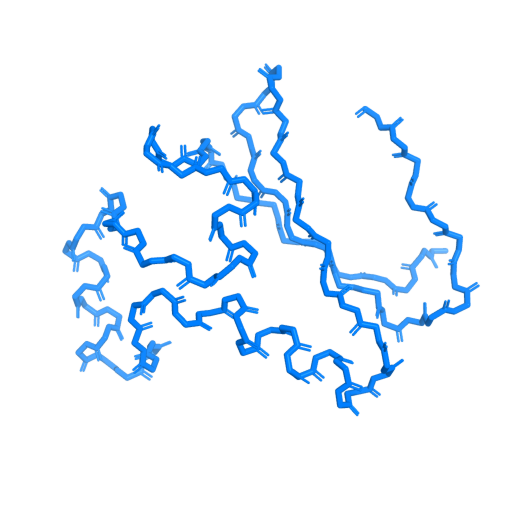8 13.062 9.705 1.00 41.28 93 SER A CA 1
ATOM 722 C C . SER A 1 93 ? 10.933 12.783 10.291 1.00 41.28 93 SER A C 1
ATOM 724 O O . SER A 1 93 ? 11.534 13.682 10.880 1.00 41.28 93 SER A O 1
ATOM 726 N N . GLY A 1 94 ? 11.377 11.531 10.209 1.00 40.34 94 GLY A N 1
ATOM 727 C CA . GLY A 1 94 ? 12.734 11.098 10.544 1.00 40.34 94 GLY A CA 1
ATOM 728 C C . GLY A 1 94 ? 13.533 10.841 9.284 1.00 40.34 94 GLY A C 1
ATOM 729 O O . GLY A 1 94 ? 12.890 10.475 8.272 1.00 40.34 94 GLY A O 1
#

Secondary structure (DSSP, 8-state):
--SEEEEEEESPPPTT--HHHHHTT--PPPSSHHHHHHHHHTTS-S-TT-HHHHHHHHHHHHHS---EEEE-SSS-EEEEEEES-TTSPPPP--